Protein AF-A0A2E0ZAR9-F1 (afdb_monomer_lite)

Structure (mmCIF, N/CA/C/O backbone):
data_AF-A0A2E0ZAR9-F1
#
_entry.id   AF-A0A2E0ZAR9-F1
#
loop_
_atom_site.group_PDB
_atom_site.id
_atom_site.type_symbol
_atom_site.label_atom_id
_atom_site.label_alt_id
_atom_site.label_comp_id
_atom_site.label_asym_id
_atom_site.label_entity_id
_atom_site.label_seq_id
_atom_site.pdbx_PDB_ins_code
_atom_site.Cartn_x
_atom_site.Cartn_y
_atom_site.Cartn_z
_atom_site.occupancy
_atom_site.B_iso_or_equiv
_atom_site.auth_seq_id
_atom_site.auth_comp_id
_atom_site.auth_asym_id
_atom_site.auth_atom_id
_atom_site.pdbx_PDB_model_num
ATOM 1 N N . MET A 1 1 ? -17.103 -3.019 -0.136 1.00 47.50 1 MET A N 1
ATOM 2 C CA . MET A 1 1 ? -15.765 -3.150 0.483 1.00 47.50 1 MET A CA 1
ATOM 3 C C . MET A 1 1 ? -14.905 -3.936 -0.481 1.00 47.50 1 MET A C 1
ATOM 5 O O . MET A 1 1 ? -15.299 -5.043 -0.824 1.00 47.50 1 MET A O 1
ATOM 9 N N . GLU A 1 2 ? -13.803 -3.364 -0.960 1.00 52.34 2 GLU A N 1
ATOM 10 C CA . GLU A 1 2 ? -12.866 -4.098 -1.815 1.00 52.34 2 GLU A CA 1
ATOM 11 C C . GLU A 1 2 ? -12.249 -5.274 -1.046 1.00 52.34 2 GLU A C 1
ATOM 13 O O . GLU A 1 2 ? -11.906 -5.161 0.137 1.00 52.34 2 GLU A O 1
ATOM 18 N N . THR A 1 3 ? -12.142 -6.422 -1.712 1.00 60.66 3 THR A N 1
ATOM 19 C CA . THR A 1 3 ? -11.518 -7.621 -1.156 1.00 60.66 3 THR A CA 1
ATOM 20 C C . THR A 1 3 ? -10.020 -7.377 -1.005 1.00 60.66 3 THR A C 1
ATOM 22 O O . THR A 1 3 ? -9.294 -7.244 -1.987 1.00 60.66 3 THR A O 1
ATOM 25 N N . VAL A 1 4 ? -9.537 -7.326 0.237 1.00 61.66 4 VAL A N 1
ATOM 26 C CA . VAL A 1 4 ? -8.099 -7.257 0.523 1.00 61.66 4 VAL A CA 1
ATOM 27 C C . VAL A 1 4 ? -7.509 -8.647 0.302 1.00 61.66 4 VAL A C 1
ATOM 29 O O . VAL A 1 4 ? -7.617 -9.511 1.167 1.00 61.66 4 VAL A O 1
ATOM 32 N N . HIS A 1 5 ? -6.917 -8.876 -0.871 1.00 69.00 5 HIS A N 1
ATOM 33 C CA . HIS A 1 5 ? -6.299 -10.163 -1.215 1.00 69.00 5 HIS A CA 1
ATOM 34 C C . HIS A 1 5 ? -5.031 -10.443 -0.399 1.00 69.00 5 HIS A C 1
ATOM 36 O O . HIS A 1 5 ? -4.752 -11.590 -0.061 1.00 69.00 5 HIS A O 1
ATOM 42 N N . TYR A 1 6 ? -4.275 -9.395 -0.069 1.00 81.56 6 TYR A N 1
ATOM 43 C CA . TYR A 1 6 ? -3.090 -9.478 0.772 1.00 81.56 6 TYR A CA 1
ATOM 44 C C . TYR A 1 6 ? -2.909 -8.159 1.530 1.00 81.56 6 TYR A C 1
ATOM 46 O O . TYR A 1 6 ? -2.795 -7.089 0.930 1.00 81.56 6 TYR A O 1
ATOM 54 N N . GLY A 1 7 ? -2.927 -8.223 2.858 1.00 87.06 7 GLY A N 1
ATOM 55 C CA . GLY A 1 7 ? -2.925 -7.030 3.694 1.00 87.06 7 GLY A CA 1
ATOM 56 C C . GLY A 1 7 ? -3.266 -7.323 5.149 1.00 87.06 7 GLY A C 1
ATOM 57 O O . GLY A 1 7 ? -3.303 -8.478 5.576 1.00 87.06 7 GLY A O 1
ATOM 58 N N . ARG A 1 8 ? -3.509 -6.264 5.920 1.00 92.06 8 ARG A N 1
ATOM 59 C CA . ARG A 1 8 ? -3.865 -6.328 7.341 1.00 92.06 8 ARG A CA 1
ATOM 60 C C . ARG A 1 8 ? -5.054 -5.425 7.623 1.00 92.06 8 ARG A C 1
ATOM 62 O O . ARG A 1 8 ? -5.222 -4.380 7.004 1.00 92.06 8 ARG A O 1
ATOM 69 N N . LYS A 1 9 ? -5.868 -5.814 8.597 1.00 92.31 9 LYS A N 1
ATOM 70 C CA . LYS A 1 9 ? -6.891 -4.951 9.185 1.00 92.31 9 LYS A CA 1
ATOM 71 C C . LYS A 1 9 ? -6.611 -4.831 10.668 1.00 92.31 9 LYS A C 1
ATOM 73 O O . LYS A 1 9 ? -6.446 -5.841 11.348 1.00 92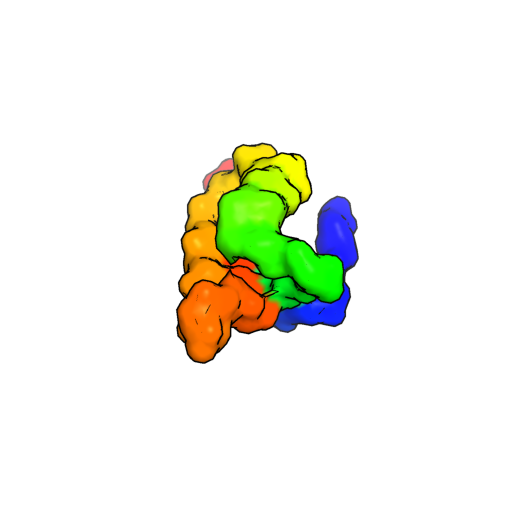.31 9 LYS A O 1
ATOM 78 N N . THR A 1 10 ? -6.561 -3.602 11.149 1.00 93.44 10 THR A N 1
ATOM 79 C CA . THR A 1 10 ? -6.346 -3.302 12.560 1.00 93.44 10 THR A CA 1
ATOM 80 C C . THR A 1 10 ? -7.672 -2.901 13.162 1.00 93.44 10 THR A C 1
ATOM 82 O O . THR A 1 10 ? -8.318 -1.986 12.660 1.00 93.44 10 THR A O 1
ATOM 85 N N . PHE A 1 11 ? -8.061 -3.554 14.251 1.00 93.88 11 PHE A N 1
ATOM 86 C CA . PHE A 1 11 ? -9.284 -3.248 14.983 1.00 93.88 11 PHE A CA 1
ATOM 87 C C . PHE A 1 11 ? -8.943 -2.837 16.410 1.00 93.88 11 PHE A C 1
ATOM 89 O O . PHE A 1 11 ? -8.008 -3.366 17.009 1.00 93.88 11 PHE A O 1
ATOM 96 N N . SER A 1 12 ? -9.741 -1.940 16.979 1.00 93.56 12 SER A N 1
ATOM 97 C CA . SER A 1 12 ? -9.847 -1.805 18.431 1.00 93.56 12 SER A CA 1
ATOM 98 C C . SER A 1 12 ? -11.056 -2.590 18.919 1.00 93.56 12 SER A C 1
ATOM 100 O O . SER A 1 12 ? -12.121 -2.508 18.308 1.00 93.56 12 SER A O 1
ATOM 102 N N . ILE A 1 13 ? -10.917 -3.304 20.033 1.00 94.31 13 ILE A N 1
ATOM 103 C CA . ILE A 1 13 ? -12.035 -3.998 20.677 1.00 94.31 13 ILE A CA 1
ATOM 104 C C . ILE A 1 13 ? -12.516 -3.140 21.845 1.00 94.31 13 ILE A C 1
ATOM 106 O O . ILE A 1 13 ? -11.730 -2.740 22.702 1.00 94.31 13 ILE A O 1
ATOM 110 N N . THR A 1 14 ? -13.807 -2.827 21.889 1.00 91.44 14 THR A N 1
ATOM 111 C CA . THR A 1 14 ? -14.413 -2.060 22.983 1.00 91.44 14 THR A CA 1
ATOM 112 C C . THR A 1 14 ? -15.790 -2.627 23.289 1.00 91.44 14 THR A C 1
ATOM 114 O O . THR A 1 14 ? -16.641 -2.696 22.408 1.00 91.44 14 THR A O 1
ATOM 117 N N . ARG A 1 15 ? -16.007 -3.054 24.542 1.00 93.12 15 ARG A N 1
ATOM 118 C CA . ARG A 1 15 ? -17.274 -3.653 25.015 1.00 93.12 15 ARG A CA 1
ATOM 119 C C . ARG A 1 15 ? -17.774 -4.824 24.150 1.00 93.12 15 ARG A C 1
ATOM 121 O O . ARG A 1 15 ? -18.964 -4.944 23.895 1.00 93.12 15 ARG A O 1
ATOM 128 N N . GLY A 1 16 ? -16.859 -5.674 23.682 1.00 93.19 16 GLY A N 1
ATOM 129 C CA . GLY A 1 16 ? -17.191 -6.824 22.830 1.00 93.19 16 GLY A CA 1
ATOM 130 C C . GLY A 1 16 ? -17.411 -6.489 21.350 1.00 93.19 16 GLY A C 1
ATOM 131 O O . GLY A 1 16 ? -17.600 -7.403 20.556 1.00 93.19 16 GLY A O 1
ATOM 132 N N . THR A 1 17 ? -17.321 -5.215 20.957 1.00 92.81 17 THR A N 1
ATOM 133 C CA . THR A 1 17 ? -17.449 -4.782 19.561 1.00 92.81 17 THR A CA 1
ATOM 134 C C . THR A 1 17 ? -16.078 -4.486 18.960 1.00 92.81 17 THR A C 1
ATOM 136 O O . THR A 1 17 ? -15.279 -3.754 19.549 1.00 92.81 17 THR A O 1
ATOM 139 N N . ALA A 1 18 ? -15.807 -5.033 17.773 1.00 93.25 18 ALA A N 1
ATOM 140 C CA . ALA A 1 18 ? -14.636 -4.687 16.974 1.00 93.25 18 ALA A CA 1
ATOM 141 C C . ALA A 1 18 ? -14.933 -3.449 16.117 1.00 93.25 18 ALA A C 1
ATOM 143 O O . ALA A 1 18 ? -15.865 -3.450 15.317 1.00 93.25 18 ALA A O 1
ATOM 144 N N . VAL A 1 19 ? -14.122 -2.406 16.272 1.00 91.94 19 VAL A N 1
ATOM 145 C CA . VAL A 1 19 ? -14.173 -1.185 15.461 1.00 91.94 19 VAL A CA 1
ATOM 146 C C . VAL A 1 19 ? -12.929 -1.160 14.584 1.00 91.94 19 VAL A C 1
ATOM 148 O O . VAL A 1 19 ? -11.811 -1.190 15.109 1.00 91.94 19 VAL A O 1
ATOM 151 N N . LEU A 1 20 ? -13.108 -1.154 13.262 1.00 90.69 20 LEU A N 1
ATOM 152 C CA . LEU A 1 20 ? -11.997 -1.094 12.315 1.00 90.69 20 LEU A CA 1
ATOM 153 C C . LEU A 1 20 ? -11.298 0.269 12.458 1.00 90.69 20 LEU A C 1
ATOM 155 O O . LEU A 1 20 ? -11.934 1.310 12.587 1.00 90.69 20 LEU A O 1
ATOM 159 N N . LYS A 1 21 ? -9.969 0.239 12.559 1.00 92.88 21 LYS A N 1
ATOM 160 C CA . LYS A 1 21 ? -9.110 1.415 12.765 1.00 92.88 21 LYS A CA 1
ATOM 161 C C . LYS A 1 21 ? -8.290 1.739 11.538 1.00 92.88 21 LYS A C 1
ATOM 163 O O . LYS A 1 21 ? -8.074 2.908 11.238 1.00 92.88 21 LYS A O 1
ATOM 168 N N . SER A 1 22 ? -7.799 0.715 10.854 1.00 93.25 22 SER A N 1
ATOM 169 C CA . SER A 1 22 ? -7.080 0.901 9.605 1.00 93.25 22 SER A CA 1
ATOM 170 C C . SER A 1 22 ? -7.094 -0.360 8.768 1.00 93.25 22 SER A C 1
ATOM 172 O O . SER A 1 22 ? -7.103 -1.476 9.295 1.00 93.25 22 SER A O 1
ATOM 174 N N . THR A 1 23 ? -7.003 -0.171 7.460 1.00 92.81 23 THR A N 1
ATOM 175 C CA . THR A 1 23 ? -6.710 -1.233 6.504 1.00 92.81 23 THR A CA 1
ATOM 176 C C . THR A 1 23 ? -5.361 -0.950 5.858 1.00 92.81 23 THR A C 1
ATOM 178 O O . THR A 1 23 ? -5.109 0.161 5.403 1.00 92.81 23 THR A O 1
ATOM 181 N N . GLU A 1 24 ? -4.498 -1.957 5.824 1.00 94.38 24 GLU A N 1
ATOM 182 C CA . GLU A 1 24 ? -3.234 -1.946 5.098 1.00 94.38 24 GLU A CA 1
ATOM 183 C C . GLU A 1 24 ? -3.320 -2.948 3.943 1.00 94.38 24 GLU A C 1
ATOM 185 O O . GLU A 1 24 ? -3.733 -4.090 4.146 1.00 94.38 24 GLU A O 1
ATOM 190 N N . ILE A 1 25 ? -2.937 -2.538 2.738 1.00 93.88 25 ILE A N 1
ATOM 191 C CA . ILE A 1 25 ? -2.930 -3.374 1.532 1.00 93.88 25 ILE A CA 1
ATOM 192 C C . ILE A 1 25 ? -1.501 -3.432 1.008 1.00 93.88 25 ILE A C 1
ATOM 194 O O . ILE A 1 25 ? -0.825 -2.407 0.958 1.00 93.88 25 ILE A O 1
ATOM 198 N N . THR A 1 26 ? -1.030 -4.615 0.612 1.00 94.88 26 THR A N 1
ATOM 199 C CA . THR A 1 26 ? 0.225 -4.722 -0.141 1.00 94.88 26 THR A CA 1
ATOM 200 C C . THR A 1 26 ? -0.075 -5.040 -1.592 1.00 94.88 26 THR A C 1
ATOM 202 O O . THR A 1 26 ? -0.754 -6.019 -1.894 1.00 94.88 26 THR A O 1
ATOM 205 N N . GLU 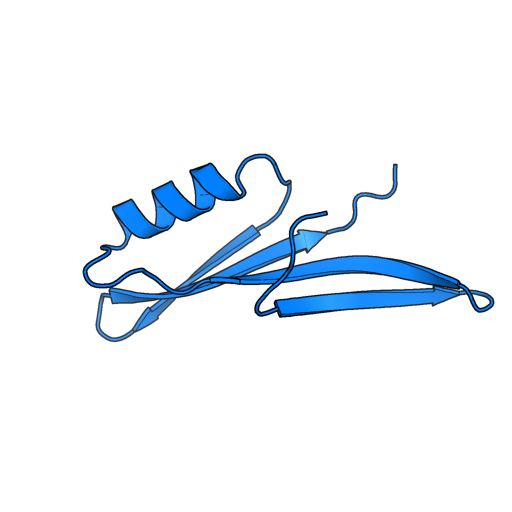A 1 27 ? 0.476 -4.235 -2.487 1.00 94.94 27 GLU A N 1
ATOM 206 C CA . GLU A 1 27 ? 0.347 -4.398 -3.929 1.00 94.94 27 GLU A CA 1
ATOM 207 C C . GLU A 1 27 ? 1.720 -4.631 -4.539 1.00 94.94 27 GLU A C 1
ATOM 209 O O . GLU A 1 27 ? 2.703 -4.010 -4.139 1.00 94.94 27 GLU A O 1
ATOM 214 N N . LYS A 1 28 ? 1.801 -5.533 -5.512 1.00 95.25 28 LYS A N 1
ATOM 215 C CA . LYS A 1 28 ? 3.034 -5.759 -6.268 1.00 95.25 28 LYS A CA 1
ATOM 216 C C . LYS A 1 28 ? 2.949 -5.064 -7.623 1.00 95.25 28 LYS A C 1
ATOM 218 O O . LYS A 1 28 ? 1.846 -4.951 -8.170 1.00 95.25 28 LYS A O 1
ATOM 223 N N . PRO A 1 29 ? 4.087 -4.622 -8.177 1.00 94.69 29 PRO A N 1
ATOM 224 C CA . PRO A 1 29 ? 4.128 -4.194 -9.557 1.00 94.69 29 PRO A CA 1
ATOM 225 C C . PRO A 1 29 ? 3.792 -5.372 -10.475 1.00 94.69 29 PRO A C 1
ATOM 227 O O . PRO A 1 29 ? 4.088 -6.535 -10.176 1.00 94.69 29 PRO A O 1
ATOM 230 N N . LEU A 1 30 ? 3.156 -5.067 -11.597 1.00 94.19 30 LEU A N 1
ATOM 231 C CA . LEU A 1 30 ? 2.931 -6.021 -12.671 1.00 94.19 30 LEU A CA 1
ATOM 232 C C . LEU A 1 30 ? 4.254 -6.331 -13.383 1.00 94.19 30 LEU A C 1
ATOM 234 O O . LEU A 1 30 ? 5.267 -5.643 -13.236 1.00 94.19 30 LEU A O 1
ATOM 238 N N . ARG A 1 31 ? 4.257 -7.401 -14.183 1.00 90.50 31 ARG A N 1
ATOM 239 C CA . ARG A 1 31 ? 5.439 -7.780 -14.960 1.00 90.50 31 ARG A CA 1
ATOM 240 C C . ARG A 1 31 ? 5.792 -6.640 -15.928 1.00 90.50 31 ARG A C 1
ATOM 242 O O . ARG A 1 31 ? 4.965 -6.283 -16.756 1.00 90.50 31 ARG A O 1
ATOM 249 N N . HIS A 1 32 ? 7.024 -6.132 -15.840 1.00 88.50 32 HIS A N 1
ATOM 250 C CA . HIS A 1 32 ? 7.540 -4.993 -16.624 1.00 88.50 32 HIS A CA 1
ATOM 251 C C . HIS A 1 32 ? 6.936 -3.622 -16.289 1.00 88.50 32 HIS A C 1
ATOM 253 O O . HIS A 1 32 ? 7.146 -2.676 -17.040 1.00 88.50 32 HIS A O 1
ATOM 259 N N . GLU A 1 33 ? 6.228 -3.493 -15.168 1.00 92.06 33 GLU A N 1
ATOM 260 C CA . GLU A 1 33 ? 5.758 -2.192 -14.701 1.00 92.06 33 GLU A CA 1
ATOM 261 C C . GLU A 1 33 ? 6.935 -1.380 -14.137 1.00 92.06 33 GLU A C 1
ATOM 263 O O . GLU A 1 33 ? 7.657 -1.850 -13.252 1.00 92.06 33 GLU A O 1
ATOM 268 N N . ASP A 1 34 ? 7.154 -0.183 -14.681 1.00 93.06 34 ASP A N 1
ATOM 269 C CA . ASP A 1 34 ? 8.105 0.777 -14.123 1.00 93.06 34 ASP A CA 1
ATOM 270 C C . ASP A 1 34 ? 7.495 1.545 -12.937 1.00 93.06 34 ASP A C 1
ATOM 272 O O . ASP A 1 34 ? 6.322 1.385 -12.593 1.00 93.06 34 ASP A O 1
ATOM 276 N N . GLU A 1 35 ? 8.306 2.358 -12.261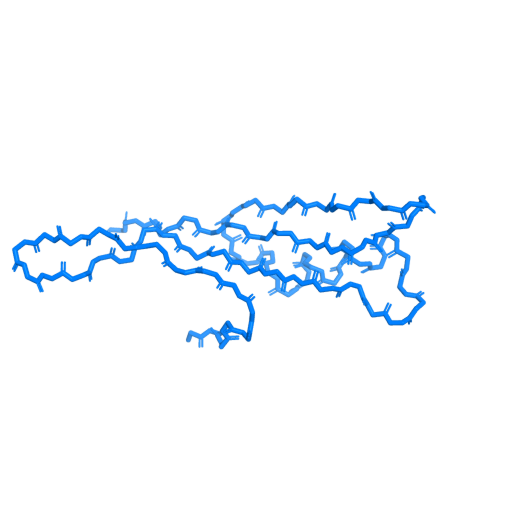 1.00 92.25 35 GLU A N 1
ATOM 277 C CA . GLU A 1 35 ? 7.871 3.102 -11.075 1.00 92.25 35 GLU A CA 1
ATOM 278 C C . GLU A 1 35 ? 6.712 4.065 -11.371 1.00 92.25 35 GLU A C 1
ATOM 280 O O . GLU A 1 35 ? 5.779 4.178 -10.570 1.00 92.25 35 GLU A O 1
ATOM 285 N N . GLN A 1 36 ? 6.735 4.729 -12.529 1.00 94.56 36 GLN A N 1
ATOM 286 C CA . GLN A 1 36 ? 5.717 5.704 -12.903 1.00 94.56 36 GLN A CA 1
ATOM 287 C C . GLN A 1 36 ? 4.383 5.011 -13.183 1.00 94.56 36 GLN A C 1
ATOM 289 O O . GLN A 1 36 ? 3.356 5.415 -12.632 1.00 94.56 36 GLN A O 1
ATOM 294 N N . ALA A 1 37 ? 4.398 3.950 -13.990 1.00 95.94 37 ALA A N 1
ATOM 295 C CA . ALA A 1 37 ? 3.226 3.142 -14.290 1.00 95.94 37 ALA A CA 1
ATOM 296 C C . ALA A 1 37 ? 2.650 2.509 -13.015 1.00 95.94 37 ALA A C 1
ATOM 298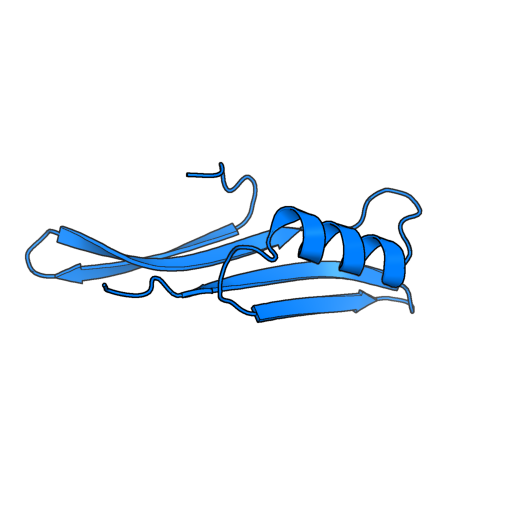 O O . ALA A 1 37 ? 1.440 2.584 -12.784 1.00 95.94 37 ALA A O 1
ATOM 299 N N . PHE A 1 38 ? 3.515 1.984 -12.137 1.00 96.31 38 PHE A N 1
ATOM 300 C CA . PHE A 1 38 ? 3.092 1.403 -10.865 1.00 96.31 38 PHE A CA 1
ATOM 301 C C . PHE A 1 38 ? 2.401 2.440 -9.985 1.00 96.31 38 PHE A C 1
ATOM 303 O O . PHE A 1 38 ? 1.289 2.213 -9.507 1.00 96.31 38 PHE A O 1
ATOM 310 N N . THR A 1 39 ? 3.006 3.617 -9.840 1.00 94.81 39 THR A N 1
ATOM 311 C CA . THR A 1 39 ? 2.434 4.720 -9.063 1.00 94.81 39 THR A CA 1
ATOM 312 C C . THR A 1 39 ? 1.088 5.164 -9.633 1.00 94.81 39 THR A C 1
ATOM 314 O O . THR A 1 39 ? 0.113 5.282 -8.891 1.00 94.81 39 THR A O 1
ATOM 317 N N . GLN A 1 40 ? 0.989 5.353 -10.952 1.00 96.25 40 GLN A N 1
ATOM 318 C CA . GLN A 1 40 ? -0.258 5.752 -11.608 1.00 96.25 40 GLN A CA 1
ATOM 319 C C . GLN A 1 40 ? -1.370 4.723 -11.410 1.00 96.25 40 GLN A C 1
ATOM 321 O O . GLN A 1 40 ? -2.504 5.105 -11.119 1.00 96.25 40 GLN A O 1
ATOM 326 N N . ARG A 1 41 ? -1.063 3.424 -11.498 1.00 96.19 41 ARG A N 1
ATOM 327 C CA . ARG A 1 41 ? -2.041 2.364 -11.237 1.00 96.19 41 ARG A CA 1
ATOM 328 C C . ARG A 1 41 ? -2.525 2.381 -9.789 1.00 96.19 41 ARG A C 1
ATOM 330 O O . ARG A 1 41 ? -3.727 2.241 -9.558 1.00 96.19 41 ARG A O 1
ATOM 337 N N . LEU A 1 42 ? -1.625 2.565 -8.821 1.00 94.94 42 LEU A N 1
ATOM 338 C CA . LEU A 1 42 ? -1.994 2.668 -7.406 1.00 94.94 42 LEU A CA 1
ATOM 339 C C . LEU A 1 42 ? -2.890 3.884 -7.147 1.00 94.94 42 LEU A C 1
ATOM 341 O O . LEU A 1 42 ? -3.918 3.744 -6.490 1.00 94.94 42 LEU A O 1
ATOM 345 N N . VAL A 1 43 ? -2.552 5.048 -7.707 1.00 93.81 43 VAL A N 1
ATOM 346 C CA . VAL A 1 43 ? -3.366 6.269 -7.590 1.00 93.81 43 VAL A CA 1
ATOM 347 C C . VAL A 1 43 ? -4.714 6.107 -8.290 1.00 93.81 43 VAL A C 1
ATOM 349 O O . VAL A 1 43 ? -5.734 6.503 -7.741 1.00 93.81 43 VAL A O 1
ATOM 352 N N . HIS A 1 44 ? -4.763 5.485 -9.466 1.00 94.75 44 HIS A N 1
ATOM 353 C CA . HIS A 1 44 ? -6.026 5.233 -10.157 1.00 94.75 44 HIS A CA 1
ATOM 354 C C . HIS A 1 44 ? -6.941 4.302 -9.349 1.00 94.75 44 HIS A C 1
ATOM 356 O O . HIS A 1 44 ? -8.132 4.570 -9.209 1.00 94.75 44 HIS A O 1
ATOM 362 N N . LYS A 1 45 ? -6.380 3.229 -8.779 1.00 92.94 45 LYS A N 1
ATOM 363 C CA . LYS A 1 45 ? -7.136 2.231 -8.014 1.00 92.94 45 LYS A CA 1
ATOM 364 C C . LYS A 1 45 ? -7.578 2.758 -6.644 1.00 92.94 45 LYS A C 1
ATOM 366 O O . LYS A 1 45 ? -8.728 2.579 -6.261 1.00 92.94 45 LYS A O 1
ATOM 371 N N . TYR A 1 46 ? -6.690 3.443 -5.925 1.00 91.81 46 TYR A N 1
ATOM 372 C CA . TYR A 1 46 ? -6.888 3.795 -4.515 1.00 91.81 46 TYR A CA 1
ATOM 373 C C . TYR A 1 46 ? -6.960 5.293 -4.227 1.00 91.81 46 TYR A C 1
ATOM 375 O O . TYR A 1 46 ? -7.198 5.669 -3.086 1.00 91.81 46 TYR A O 1
ATOM 383 N N . GLY A 1 47 ? -6.793 6.165 -5.221 1.00 89.88 47 GLY A N 1
ATOM 384 C CA . GLY A 1 47 ? -6.743 7.620 -5.022 1.00 89.88 47 GLY A CA 1
ATOM 385 C C . GLY A 1 47 ? -8.048 8.242 -4.523 1.00 89.88 47 GLY A C 1
ATOM 386 O O . GLY A 1 47 ? -8.051 9.387 -4.085 1.00 89.88 47 GLY A O 1
ATOM 387 N N . HIS A 1 48 ? -9.152 7.493 -4.552 1.00 89.38 48 HIS A N 1
ATOM 388 C CA . HIS A 1 48 ? -10.418 7.886 -3.932 1.00 89.38 48 HIS A CA 1
ATOM 389 C C . HIS A 1 48 ? -10.438 7.666 -2.407 1.00 89.38 48 HIS A C 1
ATOM 391 O O . HIS A 1 48 ? -11.339 8.157 -1.727 1.00 89.38 48 HIS A O 1
ATOM 397 N N . LEU A 1 49 ? -9.474 6.917 -1.864 1.00 89.50 49 LEU A N 1
ATOM 398 C CA . LEU A 1 49 ? -9.321 6.667 -0.436 1.00 89.50 49 LEU A CA 1
ATOM 399 C C . LEU A 1 49 ? -8.322 7.660 0.157 1.00 89.50 49 LEU A C 1
ATOM 401 O O . LEU A 1 49 ? -7.244 7.891 -0.388 1.00 89.50 49 LEU A O 1
ATOM 405 N N . GLN A 1 50 ? -8.651 8.209 1.323 1.00 89.44 50 GLN A N 1
ATOM 406 C CA . GLN A 1 50 ? -7.707 9.017 2.085 1.00 89.44 50 GLN A CA 1
ATOM 407 C C . GLN A 1 50 ? -6.738 8.094 2.833 1.00 89.44 50 GLN A C 1
ATOM 409 O O . GLN A 1 50 ? -7.159 7.267 3.641 1.00 89.44 50 GLN A O 1
ATOM 414 N N . GLY A 1 51 ? -5.440 8.228 2.571 1.00 91.00 51 GLY A N 1
ATOM 415 C CA . GLY A 1 51 ? -4.421 7.371 3.167 1.00 91.00 51 GLY A CA 1
ATOM 416 C C . GLY A 1 51 ? -3.012 7.700 2.694 1.00 91.00 51 GLY A C 1
ATOM 417 O O . GLY A 1 51 ? -2.769 8.755 2.109 1.00 91.00 51 GLY A O 1
ATOM 418 N N . THR A 1 52 ? -2.085 6.784 2.956 1.00 94.06 52 THR A N 1
ATOM 419 C CA . THR A 1 52 ? -0.690 6.873 2.514 1.00 94.06 52 THR A CA 1
ATOM 420 C C . THR A 1 52 ? -0.339 5.709 1.598 1.00 94.06 52 THR A C 1
ATOM 422 O O . THR A 1 52 ? -0.895 4.617 1.721 1.00 94.06 52 THR A O 1
ATOM 425 N N . VAL A 1 53 ? 0.603 5.947 0.687 1.00 94.44 53 VAL A N 1
ATOM 426 C CA . VAL A 1 53 ? 1.191 4.931 -0.189 1.00 94.44 53 VAL A CA 1
ATOM 427 C C . VAL A 1 53 ? 2.702 4.986 -0.011 1.00 94.44 53 VAL A C 1
ATOM 429 O O . VAL A 1 53 ? 3.308 6.033 -0.217 1.00 94.44 53 VAL A O 1
ATOM 432 N N . GLU A 1 54 ? 3.302 3.865 0.367 1.00 95.62 54 GLU A N 1
ATOM 433 C CA . GLU A 1 54 ? 4.749 3.701 0.503 1.00 95.62 54 GLU A CA 1
ATOM 434 C C . GLU A 1 54 ? 5.224 2.678 -0.526 1.00 95.62 54 GLU A C 1
ATOM 436 O O . GLU A 1 54 ? 4.784 1.530 -0.498 1.00 95.62 54 GLU A O 1
ATOM 441 N N . ILE A 1 55 ? 6.112 3.070 -1.440 1.00 95.69 55 ILE A N 1
ATOM 442 C CA . ILE A 1 55 ? 6.670 2.171 -2.458 1.00 95.69 55 ILE A CA 1
ATOM 443 C C . ILE A 1 55 ? 8.061 1.721 -2.014 1.00 95.69 55 ILE A C 1
ATOM 445 O O . ILE A 1 55 ? 8.950 2.535 -1.780 1.00 95.69 55 ILE A O 1
ATOM 449 N N . VAL A 1 56 ? 8.260 0.408 -1.921 1.00 95.25 56 VAL A N 1
ATOM 450 C CA . VAL A 1 56 ? 9.558 -0.201 -1.635 1.00 95.25 56 VAL A CA 1
ATOM 451 C C . VAL A 1 56 ? 10.284 -0.468 -2.946 1.00 95.25 56 VAL A C 1
ATOM 453 O O . VAL A 1 56 ? 9.813 -1.245 -3.781 1.00 95.25 56 VAL A O 1
ATOM 456 N N . ILE A 1 57 ? 11.457 0.143 -3.096 1.00 94.19 57 ILE A N 1
ATOM 457 C CA . ILE A 1 57 ? 12.354 -0.033 -4.240 1.00 94.19 57 ILE A CA 1
ATOM 458 C C . ILE A 1 57 ? 13.434 -1.063 -3.890 1.00 94.19 57 ILE A C 1
ATOM 460 O O . ILE A 1 57 ? 14.037 -1.011 -2.819 1.00 94.19 57 ILE A O 1
ATOM 464 N N . ARG A 1 58 ? 13.695 -2.004 -4.800 1.00 93.12 58 ARG A N 1
ATOM 465 C CA . ARG A 1 58 ? 14.786 -2.982 -4.716 1.00 93.12 58 ARG A CA 1
ATOM 466 C C . ARG A 1 58 ? 15.475 -3.067 -6.074 1.00 93.12 58 ARG A C 1
ATOM 468 O O . ARG A 1 58 ? 14.802 -3.152 -7.094 1.00 93.12 58 ARG A O 1
ATOM 475 N N . ASP A 1 59 ? 16.806 -3.026 -6.088 1.00 92.69 59 ASP A N 1
ATOM 476 C CA . ASP A 1 59 ? 17.614 -3.096 -7.317 1.00 92.69 59 ASP A CA 1
ATOM 477 C C . ASP A 1 59 ? 17.218 -2.028 -8.364 1.00 92.69 59 ASP A C 1
ATOM 479 O O . ASP A 1 59 ? 17.180 -2.281 -9.567 1.00 92.69 59 ASP A O 1
ATOM 483 N N . GLY A 1 60 ? 16.870 -0.823 -7.891 1.00 89.75 60 GLY A N 1
ATOM 484 C CA . GLY A 1 60 ? 16.454 0.306 -8.733 1.00 89.75 60 GLY A CA 1
ATOM 485 C C . GLY A 1 60 ? 15.069 0.158 -9.372 1.00 89.75 60 GLY A C 1
ATOM 486 O O . GLY A 1 60 ? 14.749 0.896 -10.300 1.00 89.75 60 GLY A O 1
ATOM 487 N N . ARG A 1 61 ? 14.254 -0.805 -8.919 1.00 93.00 61 ARG A N 1
ATOM 488 C CA . ARG A 1 61 ? 12.904 -1.066 -9.435 1.00 93.00 61 ARG A CA 1
ATOM 489 C C . ARG A 1 61 ? 11.884 -1.194 -8.303 1.00 93.00 61 ARG A C 1
ATOM 491 O O . ARG A 1 61 ? 12.251 -1.611 -7.202 1.00 93.00 61 ARG A O 1
ATOM 498 N N . PRO A 1 62 ? 10.599 -0.889 -8.546 1.00 94.88 62 PRO A N 1
ATOM 499 C CA . PRO A 1 62 ? 9.557 -1.172 -7.569 1.00 94.88 62 PRO A CA 1
ATOM 500 C C . PRO A 1 62 ? 9.508 -2.670 -7.248 1.00 94.88 62 PRO A C 1
ATOM 502 O O . PRO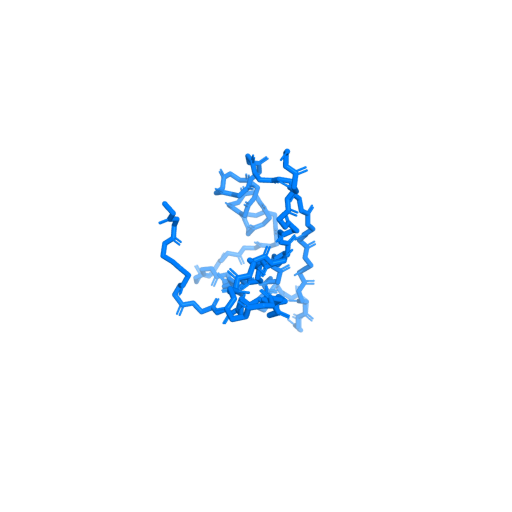 A 1 62 ? 9.580 -3.517 -8.137 1.00 94.88 62 PRO A O 1
ATOM 505 N N . ASN A 1 63 ? 9.393 -2.996 -5.962 1.00 95.06 63 ASN A N 1
ATOM 506 C CA . ASN A 1 63 ? 9.242 -4.364 -5.463 1.00 95.06 63 ASN A CA 1
ATOM 507 C C . ASN A 1 63 ? 7.812 -4.606 -4.963 1.00 95.06 63 ASN A C 1
ATOM 509 O O . ASN A 1 63 ? 7.177 -5.594 -5.325 1.00 95.06 63 ASN A O 1
ATOM 513 N N . TYR A 1 64 ? 7.291 -3.693 -4.145 1.00 95.25 64 TYR A N 1
ATOM 514 C CA . TYR A 1 64 ? 5.891 -3.662 -3.723 1.00 95.25 64 TYR A CA 1
ATOM 515 C C . TYR A 1 64 ? 5.542 -2.290 -3.148 1.00 95.25 64 TYR A C 1
ATOM 517 O O . TYR A 1 64 ? 6.430 -1.501 -2.833 1.00 95.25 64 TYR A O 1
ATOM 525 N N . ALA A 1 65 ? 4.253 -2.025 -2.981 1.00 96.25 65 ALA A N 1
ATOM 526 C CA . ALA A 1 65 ? 3.736 -0.874 -2.267 1.00 96.25 65 ALA A CA 1
ATOM 527 C C . ALA A 1 65 ? 2.917 -1.314 -1.057 1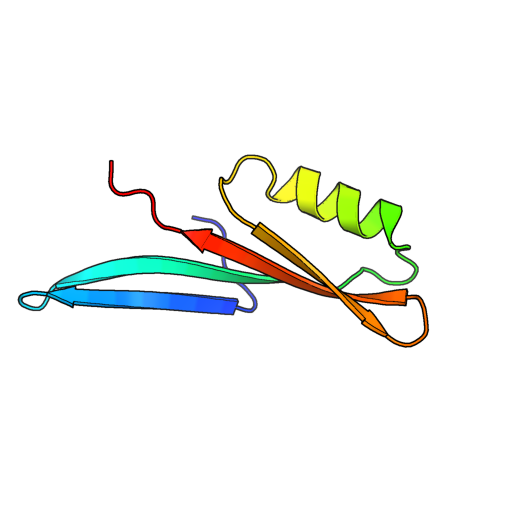.00 96.25 65 ALA A C 1
ATOM 529 O O . ALA A 1 65 ? 2.225 -2.332 -1.110 1.00 96.25 65 ALA A O 1
ATOM 530 N N . VAL A 1 66 ? 2.985 -0.538 0.018 1.00 95.62 66 VAL A N 1
ATOM 531 C CA . VAL A 1 66 ? 2.119 -0.647 1.189 1.00 95.62 66 VAL A CA 1
ATOM 532 C C . VAL A 1 66 ? 1.203 0.564 1.190 1.00 95.62 66 VAL A C 1
ATOM 534 O O . VAL A 1 66 ? 1.661 1.702 1.232 1.00 95.62 66 VAL A O 1
ATOM 537 N N . LEU A 1 67 ? -0.098 0.319 1.117 1.00 94.69 67 LEU A N 1
ATOM 538 C CA . LEU A 1 67 ? -1.119 1.350 1.194 1.00 94.69 67 LEU A CA 1
ATOM 539 C C . LEU A 1 67 ? -1.789 1.269 2.552 1.00 94.69 67 LEU A C 1
ATOM 541 O O . LEU A 1 67 ? -2.194 0.181 2.958 1.00 94.69 67 LEU A O 1
ATOM 545 N N . LYS A 1 68 ? -1.926 2.397 3.242 1.00 94.38 68 LYS A N 1
ATOM 546 C CA . LYS A 1 68 ? -2.527 2.462 4.573 1.00 94.38 68 LYS A CA 1
ATOM 547 C C . LYS A 1 68 ? -3.667 3.461 4.600 1.00 94.38 68 LYS A C 1
ATOM 549 O O . LYS A 1 68 ? -3.472 4.653 4.378 1.00 94.38 68 LYS A O 1
ATOM 554 N N . PHE A 1 69 ? -4.847 2.963 4.938 1.00 92.56 69 PHE A N 1
ATOM 555 C CA . PHE A 1 69 ? -6.078 3.737 5.011 1.00 92.56 69 PHE A CA 1
ATOM 556 C C . PHE A 1 69 ? -6.575 3.746 6.458 1.00 92.56 69 PHE A C 1
ATOM 558 O O . PHE A 1 69 ? -6.973 2.687 6.961 1.00 92.56 69 PHE A O 1
ATOM 565 N N . PRO A 1 70 ? -6.519 4.886 7.165 1.00 90.06 70 PRO A N 1
ATOM 566 C CA . PRO A 1 70 ? -7.181 5.016 8.453 1.00 90.06 70 PRO A CA 1
ATOM 567 C C . PRO A 1 70 ? -8.702 4.980 8.267 1.00 90.06 70 PRO A C 1
ATOM 569 O O . PRO A 1 70 ? -9.241 5.540 7.313 1.00 90.06 70 PRO A O 1
ATOM 572 N N . GLU A 1 71 ? -9.406 4.341 9.196 1.00 82.25 71 GLU A N 1
ATOM 573 C CA . GLU A 1 71 ? -10.855 4.473 9.284 1.00 82.25 71 GLU A CA 1
ATOM 574 C C . GLU A 1 71 ? -11.161 5.871 9.816 1.00 82.25 71 GLU A C 1
ATOM 576 O O . GLU A 1 71 ? -10.881 6.189 10.976 1.00 82.25 71 GLU A O 1
ATOM 581 N N . ILE A 1 72 ? -11.695 6.735 8.958 1.00 66.12 72 ILE A N 1
ATOM 582 C CA . ILE A 1 72 ? -12.184 8.036 9.398 1.00 66.12 72 ILE A CA 1
ATOM 583 C C . ILE A 1 72 ? -13.502 7.766 10.117 1.00 66.12 72 ILE A C 1
ATOM 585 O O . ILE A 1 72 ? -14.508 7.467 9.474 1.00 66.12 72 ILE A O 1
ATOM 589 N N . CYS A 1 73 ? -13.494 7.846 11.448 1.00 49.09 73 CYS A N 1
ATOM 590 C CA . CYS A 1 73 ? -14.729 7.928 12.218 1.00 49.09 73 CYS A CA 1
ATOM 591 C C . CYS A 1 73 ? -15.490 9.173 11.735 1.00 49.09 73 CYS A C 1
ATOM 593 O O . CYS A 1 73 ? -15.043 10.292 11.990 1.00 49.09 73 CYS A O 1
ATOM 595 N N . LYS A 1 74 ? -16.581 8.971 10.994 1.00 41.44 74 LYS A N 1
ATOM 596 C CA . LYS A 1 74 ? -17.591 10.006 10.763 1.00 41.44 74 LYS A CA 1
ATOM 597 C C . LYS A 1 74 ? -18.518 10.098 11.964 1.00 41.44 74 LYS A C 1
ATOM 599 O O . LYS A 1 74 ? -18.810 9.030 12.547 1.00 41.44 74 LYS A O 1
#

pLDDT: mean 88.92, std 12.16, range [41.44, 96.31]

Sequence (74 aa):
METVHYGRKTFSITRGTAVLKSTEITEKPLRHEDEQAFTQRLVHKYGHLQGTVEIVIRDGRPNYAVLKFPEICK

Foldseek 3Di:
DDDQPDWDWDWDADPNDTDTFKTKHKAADDVPDFPVNRVVVCCVVPVVAPWDKDFDDDPNGTGMIITMGTDPDD

Secondary structure (DSSP, 8-state):
----SSEEEEEEEETTEEEEEEEEEEEPPPTT--HHHHHHHHHHHHTTS-SEEEEEEETTEEEEEEEEEE----

Radius of gyration: 14.35 Å; chains: 1; bounding box: 35×20×42 Å